Protein AF-A0A2T6K8R7-F1 (afdb_monomer_lite)

Sequence (110 aa):
MALVTLLEYLTNKKLKHNLVVGDNIVLHDVTLNFYEINTESCWIHTDQKHEVKLDLTKFKKMTFDAAVFEATNSVEMIRCIIELEEDKPYNAYLETANGGFIAGFYRIGK

pLDDT: mean 91.72, std 6.51, range [59.75, 97.44]

Structure (mmCIF, N/CA/C/O backbone):
data_AF-A0A2T6K8R7-F1
#
_entry.id   AF-A0A2T6K8R7-F1
#
loop_
_atom_site.group_PDB
_atom_site.id
_atom_site.type_symbol
_atom_site.label_atom_id
_atom_site.label_alt_id
_atom_site.label_comp_id
_atom_site.label_asym_id
_atom_site.label_entity_id
_atom_site.label_seq_id
_atom_site.pdbx_PDB_ins_code
_atom_site.Cartn_x
_atom_site.Cartn_y
_atom_site.Cartn_z
_atom_site.occupancy
_atom_site.B_iso_or_equiv
_atom_site.auth_seq_id
_atom_site.auth_comp_id
_atom_site.auth_asym_id
_atom_site.auth_atom_id
_atom_site.pdbx_PDB_model_num
ATOM 1 N N . MET A 1 1 ? 7.565 10.013 -2.277 1.00 84.06 1 MET A N 1
ATOM 2 C CA . MET A 1 1 ? 7.249 8.878 -3.182 1.00 84.06 1 MET A CA 1
ATOM 3 C C . MET A 1 1 ? 5.778 8.538 -3.007 1.00 84.06 1 MET A C 1
ATOM 5 O O . MET A 1 1 ? 5.311 8.652 -1.881 1.00 84.06 1 MET A O 1
ATOM 9 N N . ALA A 1 2 ? 5.060 8.136 -4.064 1.00 92.69 2 ALA A N 1
ATOM 10 C CA . ALA A 1 2 ? 3.619 7.852 -3.970 1.00 92.69 2 ALA A CA 1
ATOM 11 C C . ALA A 1 2 ? 3.283 6.842 -2.854 1.00 92.69 2 ALA A C 1
ATOM 13 O O . ALA A 1 2 ? 2.445 7.130 -2.005 1.00 92.69 2 ALA A O 1
ATOM 14 N N . LEU A 1 3 ? 4.024 5.728 -2.774 1.00 95.12 3 LEU A N 1
ATOM 15 C CA . LEU A 1 3 ? 3.857 4.727 -1.714 1.00 95.12 3 LEU A CA 1
ATOM 16 C C . LEU A 1 3 ? 4.002 5.317 -0.300 1.00 95.12 3 LEU A C 1
ATOM 18 O O . LEU A 1 3 ? 3.155 5.062 0.545 1.00 95.12 3 LEU A O 1
ATOM 22 N N . VAL A 1 4 ? 5.030 6.136 -0.045 1.00 95.44 4 VAL A N 1
ATOM 23 C CA . VAL A 1 4 ? 5.238 6.783 1.271 1.00 95.44 4 VAL A CA 1
ATOM 24 C C . VAL A 1 4 ? 4.002 7.574 1.675 1.00 95.44 4 VAL A C 1
ATOM 26 O O . VAL A 1 4 ? 3.486 7.404 2.770 1.00 95.44 4 VAL A O 1
ATOM 29 N N . THR A 1 5 ? 3.481 8.380 0.754 1.00 96.31 5 THR A N 1
ATOM 30 C CA . THR A 1 5 ? 2.306 9.213 1.003 1.00 96.31 5 THR A CA 1
ATOM 31 C C . THR A 1 5 ? 1.049 8.378 1.277 1.00 96.31 5 THR A C 1
ATOM 33 O O . THR A 1 5 ? 0.270 8.739 2.157 1.00 96.31 5 THR A O 1
ATOM 36 N N . LEU A 1 6 ? 0.869 7.232 0.601 1.00 96.00 6 LEU A N 1
ATOM 37 C CA . LEU A 1 6 ? -0.190 6.279 0.957 1.00 96.00 6 LEU A CA 1
ATOM 38 C C . LEU A 1 6 ? -0.005 5.746 2.383 1.00 96.00 6 LEU A C 1
ATOM 40 O O . LEU A 1 6 ? -0.939 5.785 3.178 1.00 96.00 6 LEU A O 1
ATOM 44 N N . LEU A 1 7 ? 1.190 5.253 2.713 1.00 96.81 7 LEU A N 1
ATOM 45 C CA . LEU A 1 7 ? 1.470 4.639 4.013 1.00 96.81 7 LEU A CA 1
ATOM 46 C C . LEU A 1 7 ? 1.307 5.636 5.165 1.00 96.81 7 LEU A C 1
ATOM 48 O O . LEU A 1 7 ? 0.728 5.287 6.195 1.00 96.81 7 LEU A O 1
ATOM 52 N N . GLU A 1 8 ? 1.746 6.883 4.986 1.00 96.62 8 GLU A N 1
ATOM 53 C CA . GLU A 1 8 ? 1.508 7.976 5.936 1.00 96.62 8 GLU A CA 1
ATOM 54 C C . GLU A 1 8 ? 0.015 8.220 6.137 1.00 96.62 8 GLU A C 1
ATOM 56 O O . GLU A 1 8 ? -0.443 8.303 7.276 1.00 96.62 8 GLU A O 1
ATOM 61 N N . TYR A 1 9 ? -0.758 8.298 5.051 1.00 95.38 9 TYR A N 1
ATOM 62 C CA . TYR A 1 9 ? -2.204 8.487 5.129 1.00 95.38 9 TYR A CA 1
ATOM 63 C C . TYR A 1 9 ? -2.882 7.346 5.898 1.00 95.38 9 TYR A C 1
ATOM 65 O O . TYR A 1 9 ? -3.627 7.606 6.846 1.00 95.38 9 TYR A O 1
ATOM 73 N N . LEU A 1 10 ? -2.575 6.091 5.550 1.00 96.19 10 LEU A N 1
ATOM 74 C CA . LEU A 1 10 ? -3.135 4.909 6.209 1.00 96.19 10 LEU A CA 1
ATOM 75 C C . LEU A 1 10 ? -2.776 4.857 7.702 1.00 96.19 10 LEU A C 1
ATOM 77 O O . LEU A 1 10 ? -3.654 4.596 8.526 1.00 96.19 10 LEU A O 1
ATOM 81 N N . THR A 1 11 ? -1.518 5.152 8.049 1.00 95.81 11 THR A N 1
ATOM 82 C CA . THR A 1 11 ? -1.020 5.165 9.436 1.00 95.81 11 THR A CA 1
ATOM 83 C C . THR A 1 11 ? -1.699 6.269 10.252 1.00 95.81 11 THR A C 1
ATOM 85 O O . THR A 1 11 ? -2.273 6.012 11.310 1.00 95.81 11 THR A O 1
ATOM 88 N N . ASN A 1 12 ? -1.715 7.502 9.737 1.00 96.00 12 ASN A N 1
ATOM 89 C CA . ASN A 1 12 ? -2.249 8.667 10.450 1.00 96.00 12 ASN A CA 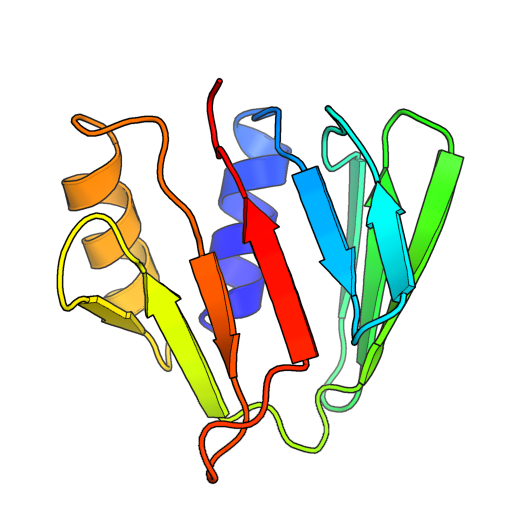1
ATOM 90 C C . ASN A 1 12 ? -3.762 8.581 10.669 1.00 96.00 12 ASN A C 1
ATOM 92 O O . ASN A 1 12 ? -4.270 8.985 11.715 1.00 96.00 12 ASN A O 1
ATOM 96 N N . LYS A 1 13 ? -4.494 8.052 9.685 1.00 94.62 13 LYS A N 1
ATOM 97 C CA . LYS A 1 13 ? -5.950 7.884 9.758 1.00 94.62 13 LYS A CA 1
ATOM 98 C C . LYS A 1 13 ? -6.368 6.557 10.396 1.00 94.62 13 LYS A C 1
ATOM 100 O O . LYS A 1 13 ? -7.560 6.362 10.618 1.00 94.62 13 LYS A O 1
ATOM 105 N N . LYS A 1 14 ? -5.416 5.663 10.697 1.00 95.19 14 LYS A N 1
ATOM 106 C CA . LYS A 1 14 ? -5.652 4.308 11.226 1.00 95.19 14 LYS A CA 1
ATOM 107 C C . LYS A 1 14 ? -6.670 3.524 10.391 1.00 95.19 14 LYS A C 1
ATOM 109 O O . LYS A 1 14 ? -7.563 2.872 10.932 1.00 95.19 14 LYS A O 1
ATOM 114 N N . LEU A 1 15 ? -6.569 3.629 9.065 1.00 94.94 15 LEU A N 1
ATOM 115 C CA . LEU A 1 15 ? -7.538 3.008 8.162 1.00 94.94 15 LEU A CA 1
ATOM 116 C C . LEU A 1 15 ? -7.309 1.503 8.071 1.00 94.94 15 LEU A C 1
ATOM 118 O O . LEU A 1 15 ? -6.204 1.039 7.772 1.00 94.94 15 LEU A O 1
ATOM 122 N N . LYS A 1 16 ? -8.389 0.748 8.275 1.00 96.12 16 LYS A N 1
ATOM 123 C CA . LYS A 1 16 ? -8.401 -0.693 8.043 1.00 96.12 16 LYS A CA 1
ATOM 124 C C . LYS A 1 16 ? -8.348 -1.000 6.555 1.00 96.12 16 LYS A C 1
ATOM 126 O O . LYS A 1 16 ? -8.933 -0.283 5.742 1.00 96.12 16 LYS A O 1
ATOM 131 N N . HIS A 1 17 ? -7.626 -2.059 6.225 1.00 96.56 17 HIS A N 1
ATOM 132 C CA . HIS A 1 17 ? -7.482 -2.575 4.872 1.00 96.56 17 HIS A CA 1
ATOM 133 C C . HIS A 1 17 ? -7.019 -4.036 4.918 1.00 96.56 17 HIS A C 1
ATOM 135 O O . HIS A 1 17 ? -6.552 -4.530 5.944 1.00 96.56 17 HIS A O 1
ATOM 141 N N . ASN A 1 18 ? -7.129 -4.729 3.791 1.00 96.38 18 ASN A N 1
ATOM 142 C CA . ASN A 1 18 ? -6.418 -5.980 3.569 1.00 96.38 18 ASN A CA 1
ATOM 143 C C . ASN A 1 18 ? -5.103 -5.674 2.848 1.00 96.38 18 ASN A C 1
ATOM 145 O O . ASN A 1 18 ? -5.078 -4.840 1.943 1.00 96.38 18 ASN A O 1
ATOM 149 N N . LEU A 1 19 ? -4.033 -6.374 3.205 1.00 96.25 19 LEU A N 1
ATOM 150 C CA . LEU A 1 19 ? -2.746 -6.275 2.524 1.00 96.25 19 LEU A CA 1
ATOM 151 C C . LEU A 1 19 ? -2.475 -7.580 1.783 1.00 96.25 19 LEU A C 1
ATOM 153 O O . LEU A 1 19 ? -2.422 -8.641 2.400 1.00 96.25 19 LEU A O 1
ATOM 157 N N . VAL A 1 20 ? -2.294 -7.497 0.469 1.00 94.88 20 VAL A N 1
ATOM 158 C CA . VAL A 1 20 ? -1.896 -8.628 -0.374 1.00 94.88 20 VAL A CA 1
ATOM 159 C C . VAL A 1 20 ? -0.479 -8.388 -0.867 1.00 94.88 20 VAL A C 1
ATOM 161 O O . VAL A 1 20 ? -0.190 -7.305 -1.373 1.00 94.88 20 VAL A O 1
ATOM 164 N N . VAL A 1 21 ? 0.398 -9.380 -0.732 1.00 90.94 21 VAL A N 1
ATOM 165 C CA . VAL A 1 21 ? 1.793 -9.306 -1.188 1.00 90.94 21 VAL A CA 1
ATOM 166 C C . VAL A 1 21 ? 2.118 -10.509 -2.057 1.00 90.94 21 VAL A C 1
ATOM 168 O O . VAL A 1 21 ? 2.004 -11.656 -1.611 1.00 90.94 21 VAL A O 1
ATOM 171 N N . GLY A 1 22 ? 2.539 -10.237 -3.295 1.00 79.44 22 GLY A N 1
ATOM 172 C CA . GLY A 1 22 ? 2.671 -11.264 -4.325 1.00 79.44 22 GLY A CA 1
ATOM 173 C C . GLY A 1 22 ? 1.378 -12.070 -4.506 1.00 79.44 22 GLY A C 1
ATOM 174 O O . GLY A 1 22 ? 0.282 -11.545 -4.319 1.00 79.44 22 GLY A O 1
ATOM 175 N N . ASP A 1 23 ? 1.521 -13.357 -4.826 1.00 73.50 23 ASP A N 1
ATOM 176 C CA . ASP A 1 23 ? 0.383 -14.218 -5.186 1.00 73.50 23 ASP A CA 1
ATOM 177 C C . ASP A 1 23 ? -0.238 -14.986 -4.004 1.00 73.50 23 ASP A C 1
ATOM 179 O O . ASP A 1 23 ? -1.289 -15.599 -4.161 1.00 73.50 23 ASP A O 1
ATOM 183 N N . ASN A 1 24 ? 0.398 -14.995 -2.824 1.00 76.56 24 ASN A N 1
ATOM 184 C CA . ASN A 1 24 ? 0.083 -15.988 -1.782 1.00 76.56 24 ASN A CA 1
ATOM 185 C C . ASN A 1 24 ? -0.125 -15.432 -0.368 1.00 76.56 24 ASN A C 1
ATOM 187 O O . ASN A 1 24 ? -0.624 -16.158 0.491 1.00 76.56 24 ASN A O 1
ATOM 191 N N . ILE A 1 25 ? 0.269 -14.188 -0.083 1.00 87.06 25 ILE A N 1
ATOM 192 C CA . ILE A 1 25 ? 0.171 -13.634 1.273 1.00 87.06 25 ILE A CA 1
ATOM 193 C C . ILE A 1 25 ? -0.972 -12.632 1.310 1.00 87.06 25 ILE A C 1
ATOM 195 O O . ILE A 1 25 ? -0.904 -11.596 0.654 1.00 87.06 25 ILE A O 1
ATOM 199 N N . VAL A 1 26 ? -1.995 -12.932 2.110 1.00 93.56 26 VAL A N 1
ATOM 200 C CA . VAL A 1 26 ? -3.124 -12.036 2.371 1.00 93.56 26 VAL A CA 1
ATOM 201 C C . VAL A 1 26 ? -3.255 -11.826 3.874 1.00 93.56 26 VAL A C 1
ATOM 203 O O . VAL A 1 26 ? -3.473 -12.772 4.627 1.00 93.56 26 VAL A O 1
ATOM 206 N N . LEU A 1 27 ? -3.130 -10.575 4.307 1.00 95.50 27 LEU A N 1
ATOM 207 C CA . LEU A 1 27 ? -3.419 -10.141 5.668 1.00 95.50 27 LEU A CA 1
ATOM 208 C C . LEU A 1 27 ? -4.768 -9.427 5.675 1.00 95.50 27 LEU A C 1
ATOM 210 O O . LEU A 1 27 ? -4.998 -8.525 4.868 1.00 95.50 27 LEU A O 1
ATOM 214 N N . HIS A 1 28 ? -5.656 -9.826 6.580 1.00 95.69 28 HI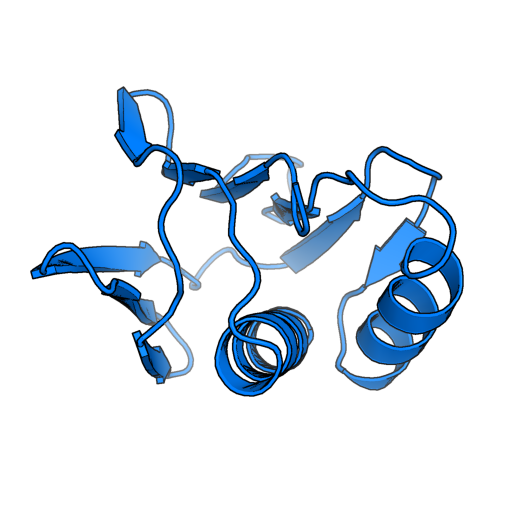S A N 1
ATOM 215 C CA . HIS A 1 28 ? -7.032 -9.341 6.607 1.00 95.69 28 HIS A CA 1
ATOM 216 C C . HIS A 1 28 ? -7.267 -8.309 7.710 1.00 95.69 28 HIS A C 1
ATOM 218 O O . HIS A 1 28 ? -6.882 -8.522 8.860 1.00 95.69 28 HIS A O 1
ATOM 224 N N . ASP A 1 29 ? -7.967 -7.229 7.356 1.00 95.56 29 ASP A N 1
ATOM 225 C CA . ASP A 1 29 ? -8.463 -6.196 8.272 1.00 95.56 29 ASP A CA 1
ATOM 226 C C . ASP A 1 29 ? -7.397 -5.641 9.228 1.00 95.56 29 ASP A C 1
ATOM 228 O O . ASP A 1 29 ? -7.646 -5.429 10.419 1.00 95.56 29 ASP A O 1
ATOM 232 N N . VAL A 1 30 ? -6.204 -5.403 8.686 1.00 96.44 30 VAL A N 1
ATOM 233 C CA . VAL A 1 30 ? -5.065 -4.837 9.408 1.00 96.44 30 VAL A CA 1
ATOM 234 C C . VAL A 1 30 ? -5.120 -3.313 9.405 1.00 96.44 30 VAL A C 1
ATOM 236 O O . VAL A 1 30 ? -5.683 -2.686 8.503 1.00 96.44 30 VAL A O 1
ATOM 239 N N . THR A 1 31 ? -4.485 -2.705 10.402 1.00 96.88 31 THR A N 1
ATOM 240 C CA . THR A 1 31 ? -4.079 -1.297 10.358 1.00 96.88 31 THR A CA 1
ATOM 241 C C . THR A 1 31 ? -2.555 -1.195 10.359 1.00 96.88 31 THR A C 1
ATOM 243 O O . THR A 1 31 ? -1.851 -2.039 10.918 1.00 96.88 31 THR A O 1
ATOM 246 N N . LEU A 1 32 ? -2.033 -0.168 9.689 1.00 96.12 32 LEU A N 1
ATOM 247 C CA . LEU A 1 32 ? -0.603 0.135 9.679 1.00 96.12 32 LEU A CA 1
ATOM 248 C C . LEU A 1 32 ? -0.217 0.782 11.013 1.00 96.12 32 LEU A C 1
ATOM 250 O O . LEU A 1 32 ? -0.773 1.819 11.374 1.00 96.12 32 LEU A O 1
ATOM 254 N N . ASN A 1 33 ? 0.739 0.180 11.724 1.00 94.81 33 ASN A N 1
ATOM 255 C CA . ASN A 1 33 ? 1.325 0.765 12.931 1.00 94.81 33 ASN A CA 1
ATOM 256 C C . ASN A 1 33 ? 2.450 1.733 12.566 1.00 94.81 33 ASN A C 1
ATOM 258 O O . ASN A 1 33 ? 2.439 2.892 12.970 1.00 94.81 33 ASN A O 1
ATOM 262 N N . PHE A 1 34 ? 3.435 1.233 11.823 1.00 95.88 34 PHE A N 1
ATOM 263 C CA . PHE A 1 34 ? 4.545 2.014 11.298 1.00 95.88 34 PHE A CA 1
ATOM 264 C C . PHE A 1 34 ? 5.140 1.313 10.078 1.00 95.88 34 PHE A C 1
ATOM 266 O O . PHE A 1 34 ? 4.838 0.150 9.789 1.00 95.88 34 PHE A O 1
ATOM 273 N N . TYR A 1 35 ? 5.986 2.038 9.359 1.00 97.00 35 TYR A N 1
ATOM 274 C CA . TYR A 1 35 ? 6.728 1.510 8.231 1.00 97.00 35 TYR A CA 1
ATOM 275 C C . TYR A 1 35 ? 8.144 2.087 8.223 1.00 97.00 35 TYR A C 1
ATOM 277 O O . TYR A 1 35 ? 8.377 3.206 8.680 1.00 97.00 35 TYR A O 1
ATOM 285 N N . GLU A 1 36 ? 9.077 1.327 7.668 1.00 96.81 36 GLU A N 1
ATOM 286 C CA . GLU A 1 36 ? 10.435 1.774 7.374 1.00 96.81 36 GLU A CA 1
ATOM 287 C C . GLU A 1 36 ? 10.663 1.649 5.874 1.00 96.81 36 GLU A C 1
ATOM 289 O O . GLU A 1 36 ? 10.196 0.702 5.235 1.00 96.81 36 GLU A O 1
ATOM 294 N N . ILE A 1 37 ? 11.347 2.616 5.272 1.00 95.81 37 ILE A N 1
ATOM 295 C CA . ILE A 1 37 ? 11.513 2.631 3.824 1.00 95.81 37 ILE A CA 1
ATOM 296 C C . ILE A 1 37 ? 12.871 3.174 3.418 1.00 95.81 37 ILE A C 1
ATOM 298 O O . ILE A 1 37 ? 13.376 4.145 3.978 1.00 95.81 37 ILE A O 1
ATOM 302 N N . ASN A 1 38 ? 13.449 2.537 2.409 1.00 94.25 38 ASN A N 1
ATOM 303 C CA . ASN A 1 38 ? 14.627 3.011 1.704 1.00 94.25 38 ASN A CA 1
ATOM 304 C C . ASN A 1 38 ? 14.393 2.897 0.190 1.00 94.25 38 ASN A C 1
ATOM 306 O O . ASN A 1 38 ? 13.269 2.693 -0.267 1.00 94.25 38 ASN A O 1
ATOM 310 N N . THR A 1 39 ? 15.447 3.073 -0.601 1.00 88.81 39 THR A N 1
ATOM 311 C CA . THR A 1 39 ? 15.358 3.064 -2.066 1.00 88.81 39 THR A CA 1
ATOM 312 C C . THR A 1 39 ? 15.003 1.701 -2.659 1.00 88.81 39 THR A C 1
ATOM 314 O O . THR A 1 39 ? 14.502 1.653 -3.776 1.00 88.81 39 THR A O 1
ATOM 317 N N . GLU A 1 40 ? 15.253 0.603 -1.943 1.00 94.38 40 GLU A N 1
ATOM 318 C CA . GLU A 1 40 ? 15.121 -0.765 -2.465 1.00 94.38 40 GLU A CA 1
ATOM 319 C C . GLU A 1 40 ? 14.025 -1.571 -1.772 1.00 94.38 40 GLU A C 1
ATOM 321 O O . GLU A 1 40 ? 13.566 -2.577 -2.304 1.00 94.38 40 GLU A O 1
ATOM 326 N N . SER A 1 41 ? 13.598 -1.168 -0.577 1.00 96.31 41 SER A N 1
ATOM 327 C CA . SER A 1 41 ? 12.680 -1.957 0.236 1.00 96.31 41 SER A CA 1
ATOM 328 C C . SER A 1 41 ? 11.790 -1.106 1.129 1.00 96.31 41 SER A C 1
ATOM 330 O O . SER A 1 41 ? 12.172 -0.019 1.569 1.00 96.31 41 SER A O 1
ATOM 332 N N . CYS A 1 42 ? 10.610 -1.645 1.426 1.00 96.75 42 CYS A N 1
ATOM 333 C CA . CYS A 1 42 ? 9.701 -1.122 2.437 1.00 96.75 42 CYS A CA 1
ATOM 334 C C . CYS A 1 42 ? 9.336 -2.230 3.420 1.00 96.75 42 CYS A C 1
ATOM 336 O O . CYS A 1 42 ? 8.929 -3.315 3.012 1.00 96.75 42 CYS A O 1
ATOM 338 N N . TRP A 1 43 ? 9.491 -1.947 4.706 1.00 97.19 43 TRP A N 1
ATOM 339 C CA . TRP A 1 43 ? 9.039 -2.789 5.801 1.00 97.19 43 TRP A CA 1
ATOM 340 C C . TRP A 1 43 ? 7.756 -2.209 6.376 1.00 97.19 43 TRP A C 1
ATOM 342 O O . TRP A 1 43 ? 7.695 -1.027 6.702 1.00 97.19 43 TRP A O 1
ATOM 352 N N . ILE A 1 44 ? 6.733 -3.044 6.487 1.00 96.69 44 ILE A N 1
ATOM 353 C CA . ILE A 1 44 ? 5.409 -2.697 6.989 1.00 96.69 44 ILE A CA 1
ATOM 354 C C . ILE A 1 44 ? 5.154 -3.502 8.258 1.00 96.69 44 ILE A C 1
ATOM 356 O O . ILE A 1 44 ? 5.221 -4.732 8.238 1.00 96.69 44 ILE A O 1
ATOM 360 N N . HIS A 1 45 ? 4.802 -2.801 9.335 1.00 97.44 45 HIS A N 1
ATOM 361 C CA . HIS A 1 45 ? 4.401 -3.400 10.601 1.00 97.44 45 HIS A CA 1
ATOM 362 C C . HIS A 1 45 ? 2.925 -3.103 10.864 1.00 97.44 45 HIS A C 1
ATOM 364 O O . HIS A 1 45 ? 2.474 -1.957 10.776 1.00 97.44 45 HIS A O 1
ATOM 370 N N . THR A 1 46 ? 2.163 -4.142 11.199 1.00 96.88 46 THR A N 1
ATOM 371 C CA . THR A 1 46 ? 0.711 -4.036 11.426 1.00 96.88 46 THR A CA 1
ATOM 372 C C . THR A 1 46 ? 0.349 -4.102 12.908 1.00 96.88 46 THR A C 1
ATOM 374 O O . THR A 1 46 ? 1.134 -4.565 13.740 1.00 96.88 46 THR A O 1
ATOM 377 N N . ASP A 1 47 ? -0.867 -3.679 13.247 1.00 96.56 47 ASP A N 1
ATOM 378 C CA . ASP A 1 47 ? -1.464 -3.823 14.584 1.00 96.56 47 ASP A CA 1
ATOM 379 C C . ASP A 1 47 ? -1.553 -5.276 15.069 1.00 96.56 47 ASP A C 1
ATOM 381 O O . ASP A 1 47 ? -1.502 -5.545 16.270 1.00 96.56 47 ASP A O 1
ATOM 385 N N . GLN A 1 48 ? -1.595 -6.221 14.134 1.00 96.69 48 GLN A N 1
ATOM 386 C CA . GLN A 1 48 ? -1.627 -7.657 14.398 1.00 96.69 48 GLN A CA 1
ATOM 387 C C . GLN A 1 48 ? -0.228 -8.294 14.516 1.00 96.69 48 GLN A C 1
ATOM 389 O O . GLN A 1 48 ? -0.111 -9.516 14.534 1.00 96.69 48 GLN A O 1
ATOM 394 N N . LYS A 1 49 ? 0.838 -7.486 14.642 1.00 95.81 49 LYS A N 1
ATOM 395 C CA . LYS A 1 49 ? 2.247 -7.924 14.770 1.00 95.81 49 LYS A CA 1
ATOM 396 C C . LYS A 1 49 ? 2.815 -8.645 13.542 1.00 95.81 49 LYS A C 1
ATOM 398 O O . LYS A 1 49 ? 3.844 -9.306 13.649 1.00 95.81 49 LYS A O 1
ATOM 403 N N . HIS A 1 50 ? 2.179 -8.512 12.380 1.00 95.06 50 HIS A N 1
ATOM 404 C CA . HIS A 1 50 ? 2.787 -8.963 11.131 1.00 95.06 50 HIS A CA 1
ATOM 405 C C . HIS A 1 50 ? 3.891 -8.003 10.701 1.00 95.06 50 HIS A C 1
ATOM 407 O O . HIS A 1 50 ? 3.721 -6.784 10.815 1.00 95.06 50 HIS A O 1
ATOM 413 N N . GLU A 1 51 ? 4.957 -8.570 10.142 1.00 95.00 51 GLU A N 1
ATOM 414 C CA . GLU A 1 51 ? 6.048 -7.847 9.496 1.00 95.00 51 GLU A CA 1
ATOM 415 C C . GLU A 1 51 ? 6.118 -8.269 8.034 1.00 95.00 51 GLU A C 1
ATOM 417 O O . GLU A 1 51 ? 6.210 -9.455 7.711 1.00 95.00 51 GLU A O 1
ATOM 422 N N . VAL A 1 52 ? 6.036 -7.291 7.141 1.00 94.44 52 VAL A N 1
ATOM 423 C CA . VAL A 1 52 ? 5.983 -7.514 5.700 1.00 94.44 52 VAL A CA 1
ATOM 424 C C . VAL A 1 52 ? 7.084 -6.709 5.041 1.00 94.44 52 VAL A C 1
ATOM 426 O O . VAL 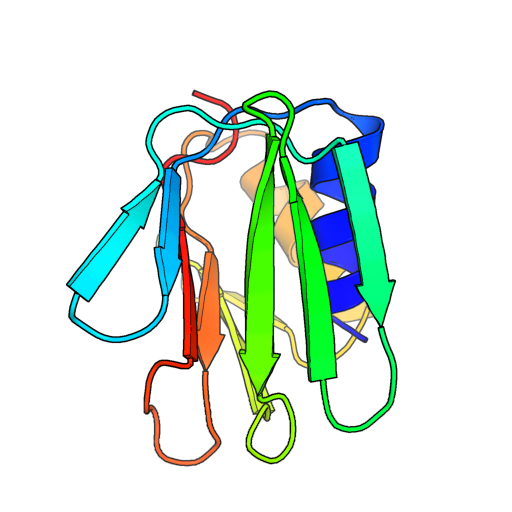A 1 52 ? 7.122 -5.489 5.171 1.00 94.44 52 VAL A O 1
ATOM 429 N N . LYS A 1 53 ? 7.953 -7.384 4.290 1.00 94.62 53 LYS A N 1
ATOM 430 C CA . LYS A 1 53 ? 8.993 -6.739 3.490 1.00 94.62 53 LYS A CA 1
ATOM 431 C C . LYS A 1 53 ? 8.607 -6.749 2.014 1.00 94.62 53 LYS A C 1
ATOM 433 O O . LYS A 1 53 ? 8.433 -7.813 1.426 1.00 94.62 53 LYS A O 1
ATOM 438 N N . LEU A 1 54 ? 8.521 -5.565 1.421 1.00 94.12 54 LEU A N 1
ATOM 439 C CA . LEU A 1 54 ? 8.285 -5.342 -0.001 1.00 94.12 54 LEU A CA 1
ATOM 440 C C . LEU A 1 54 ? 9.602 -5.011 -0.710 1.00 94.12 54 LEU A C 1
ATOM 442 O O . LEU A 1 54 ? 10.395 -4.214 -0.201 1.00 94.12 54 LEU A O 1
ATOM 446 N N . ASP A 1 55 ? 9.808 -5.591 -1.892 1.00 93.00 55 ASP A N 1
ATOM 447 C CA . ASP A 1 55 ? 10.888 -5.229 -2.815 1.00 93.00 55 ASP A CA 1
ATOM 448 C C . ASP A 1 55 ? 10.429 -4.068 -3.710 1.00 93.00 55 ASP A C 1
ATOM 450 O O . ASP A 1 55 ? 9.470 -4.192 -4.474 1.00 93.00 55 ASP A O 1
ATOM 454 N N . LEU A 1 56 ? 11.106 -2.926 -3.596 1.00 94.19 56 LEU A N 1
ATOM 455 C CA . LEU A 1 56 ? 10.818 -1.706 -4.346 1.00 94.19 56 LEU A CA 1
ATOM 456 C C . LEU A 1 56 ? 11.761 -1.486 -5.529 1.00 94.19 56 LEU A C 1
ATOM 458 O O . LEU A 1 56 ? 11.579 -0.516 -6.261 1.00 94.19 56 LEU A O 1
ATOM 462 N N . THR A 1 57 ? 12.731 -2.371 -5.775 1.00 94.00 57 THR A N 1
ATOM 463 C CA . THR A 1 57 ? 13.707 -2.203 -6.870 1.00 94.00 57 THR A CA 1
ATOM 464 C C . THR A 1 57 ? 13.049 -2.071 -8.245 1.00 94.00 57 THR A C 1
ATOM 466 O O . THR A 1 57 ? 13.604 -1.453 -9.153 1.00 94.00 57 THR A O 1
ATOM 469 N N . LYS A 1 58 ? 11.842 -2.626 -8.400 1.00 91.94 58 LYS A N 1
ATOM 470 C CA . LYS A 1 58 ? 11.042 -2.573 -9.630 1.00 91.94 58 LYS A CA 1
ATOM 471 C C . LYS A 1 58 ? 9.814 -1.670 -9.530 1.00 91.94 58 LYS A C 1
ATOM 473 O O . LYS A 1 58 ? 9.034 -1.638 -10.482 1.00 91.94 58 LYS A O 1
ATOM 478 N N . PHE A 1 59 ? 9.619 -0.966 -8.413 1.00 93.31 59 PHE A N 1
ATOM 479 C CA . PHE A 1 59 ? 8.465 -0.091 -8.222 1.00 93.31 59 PHE A CA 1
ATOM 480 C C . PHE A 1 59 ? 8.445 1.015 -9.278 1.00 93.31 59 PHE A C 1
ATOM 482 O O . PHE A 1 59 ? 9.448 1.692 -9.514 1.00 93.31 59 PHE A O 1
ATOM 489 N N . LYS A 1 60 ? 7.282 1.213 -9.906 1.00 93.75 60 LYS A N 1
ATOM 490 C CA . LYS A 1 60 ? 7.093 2.265 -10.904 1.00 93.75 60 LYS A CA 1
ATOM 491 C C . LYS A 1 60 ? 5.973 3.231 -10.555 1.00 93.75 60 LYS A C 1
ATOM 493 O O . LYS A 1 60 ? 6.169 4.438 -10.705 1.00 93.75 60 LYS A O 1
ATOM 498 N N . LYS A 1 61 ? 4.808 2.719 -10.160 1.00 93.38 61 LYS A N 1
ATOM 499 C CA . LYS A 1 61 ? 3.614 3.535 -9.922 1.00 93.38 61 LYS A CA 1
ATOM 500 C C . LYS A 1 61 ? 2.625 2.858 -8.981 1.00 93.38 61 LYS A C 1
ATOM 502 O O . LYS A 1 61 ? 2.685 1.649 -8.768 1.00 93.38 61 LYS A O 1
ATOM 507 N N . MET A 1 62 ? 1.730 3.671 -8.439 1.00 94.25 62 MET A N 1
ATOM 508 C CA . MET A 1 62 ? 0.507 3.247 -7.774 1.00 94.25 62 MET A CA 1
ATOM 509 C C . MET A 1 62 ? -0.673 3.420 -8.729 1.00 94.25 62 MET A C 1
ATOM 511 O O . MET A 1 62 ? -0.725 4.429 -9.432 1.00 94.25 62 MET A O 1
ATOM 515 N N . THR A 1 63 ? -1.626 2.498 -8.721 1.00 92.25 63 THR A N 1
ATOM 516 C CA . THR A 1 63 ? -2.914 2.618 -9.429 1.00 92.25 63 THR A CA 1
ATOM 517 C C . THR A 1 63 ? -4.073 2.373 -8.463 1.00 92.25 63 THR A C 1
ATOM 519 O O . THR A 1 63 ? -3.872 1.814 -7.381 1.00 92.25 63 THR A O 1
ATOM 522 N N . PHE A 1 64 ? -5.280 2.805 -8.831 1.00 90.25 64 PHE A N 1
ATOM 523 C CA . PHE A 1 64 ? -6.506 2.633 -8.042 1.00 90.25 64 PHE A CA 1
ATOM 524 C C . PHE A 1 64 ? -7.624 2.054 -8.913 1.00 90.25 64 PHE A C 1
ATOM 526 O O . PHE A 1 64 ? -7.608 2.225 -10.129 1.00 90.25 64 PHE A O 1
ATOM 533 N N . ASP A 1 65 ? -8.580 1.343 -8.312 1.00 82.38 65 ASP A N 1
ATOM 534 C CA . ASP A 1 65 ? -9.691 0.711 -9.044 1.00 82.38 65 ASP A CA 1
ATOM 535 C C . ASP A 1 65 ? -10.966 1.551 -9.114 1.00 82.38 65 ASP A C 1
ATOM 537 O O . ASP A 1 65 ? -11.712 1.437 -10.084 1.00 82.38 65 ASP A O 1
ATOM 541 N N . ALA A 1 66 ? -11.223 2.383 -8.104 1.00 66.06 66 ALA A N 1
ATOM 542 C CA . ALA A 1 66 ? -12.440 3.187 -8.025 1.00 66.06 66 ALA A CA 1
ATOM 543 C C . ALA A 1 66 ? -12.542 4.229 -9.160 1.00 66.06 66 ALA A C 1
ATOM 545 O O . ALA A 1 66 ? -13.641 4.644 -9.519 1.00 66.06 66 ALA A O 1
ATOM 546 N N . ALA A 1 67 ? -11.416 4.587 -9.787 1.00 59.75 67 ALA A N 1
ATOM 547 C CA . ALA A 1 67 ? -11.338 5.339 -11.037 1.00 59.75 67 ALA A CA 1
ATOM 548 C C . ALA A 1 67 ? -9.935 5.180 -11.650 1.00 59.75 67 ALA A C 1
ATOM 550 O O 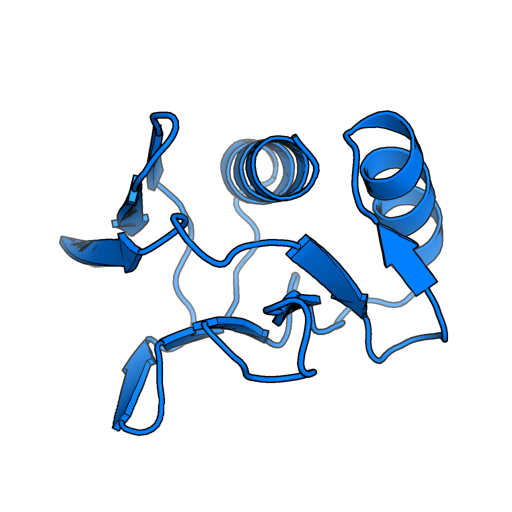. ALA A 1 67 ? -9.020 4.729 -10.965 1.00 59.75 67 ALA A O 1
ATOM 551 N N . VAL A 1 68 ? -9.761 5.516 -12.939 1.00 69.56 68 VAL A N 1
ATOM 552 C CA . VAL A 1 68 ? -8.491 5.391 -13.697 1.00 69.56 68 VAL A CA 1
ATOM 553 C C . VAL A 1 68 ? -7.462 6.420 -13.205 1.00 69.56 68 VAL A C 1
ATOM 555 O O . VAL A 1 68 ? -7.051 7.327 -13.927 1.00 69.56 68 VAL A O 1
ATOM 558 N N . PHE A 1 69 ? -7.078 6.305 -11.941 1.00 82.38 69 PHE A N 1
ATOM 559 C CA . PHE A 1 69 ? -6.121 7.159 -11.273 1.00 82.38 69 PHE A CA 1
ATOM 560 C C . PHE A 1 69 ? -4.812 6.409 -11.091 1.00 82.38 69 PHE A C 1
ATOM 562 O O . PHE A 1 69 ? -4.776 5.225 -10.743 1.00 82.38 69 PHE A O 1
ATOM 569 N N . GLU A 1 70 ? -3.718 7.124 -11.316 1.00 88.75 70 GLU A N 1
ATOM 570 C CA . GLU A 1 70 ? -2.375 6.631 -11.072 1.00 88.75 70 GLU A CA 1
ATOM 571 C C . GLU A 1 70 ? -1.525 7.708 -10.405 1.00 88.75 70 GLU A C 1
ATOM 573 O O . GLU A 1 70 ? -1.721 8.907 -10.610 1.00 88.75 70 GLU A O 1
ATOM 578 N N . ALA A 1 71 ? -0.571 7.267 -9.590 1.00 91.69 71 ALA A N 1
ATOM 579 C CA . ALA A 1 71 ? 0.356 8.142 -8.898 1.00 91.69 71 ALA A CA 1
ATOM 580 C C . ALA A 1 71 ? 1.775 7.574 -8.933 1.00 91.69 71 ALA A C 1
ATOM 582 O O . ALA A 1 71 ? 2.053 6.467 -8.474 1.00 91.69 71 ALA A O 1
ATOM 583 N N . THR A 1 72 ? 2.710 8.370 -9.437 1.00 91.75 72 THR A N 1
ATOM 584 C CA . THR A 1 72 ? 4.151 8.080 -9.435 1.00 91.75 72 THR A CA 1
ATOM 585 C C . THR A 1 72 ? 4.879 8.852 -8.336 1.00 91.75 72 THR A C 1
ATOM 587 O O . THR A 1 72 ? 5.912 8.421 -7.817 1.00 91.75 72 THR A O 1
ATOM 590 N N . ASN A 1 73 ? 4.317 9.988 -7.922 1.00 93.12 73 ASN A N 1
ATOM 591 C CA . ASN A 1 73 ? 4.881 10.876 -6.915 1.00 93.12 73 ASN A CA 1
ATOM 592 C C . ASN A 1 73 ? 3.849 11.270 -5.845 1.00 93.12 73 ASN A C 1
ATOM 594 O O . ASN A 1 73 ? 2.676 10.912 -5.901 1.00 93.12 73 ASN A O 1
ATOM 598 N N . SER A 1 74 ? 4.316 11.992 -4.827 1.00 94.06 74 SER A N 1
ATOM 599 C CA . SER A 1 74 ? 3.497 12.366 -3.671 1.00 94.06 74 SER A CA 1
ATOM 600 C C . SER A 1 74 ? 2.392 13.373 -4.008 1.00 94.06 74 SER A C 1
ATOM 602 O O . SER A 1 74 ? 1.328 13.308 -3.406 1.00 94.06 74 SER A O 1
ATOM 604 N N . VAL A 1 75 ? 2.600 14.273 -4.976 1.00 93.81 75 VAL A N 1
ATOM 605 C CA . VAL A 1 75 ? 1.586 15.272 -5.362 1.00 93.81 75 VAL A CA 1
ATOM 606 C C . VAL A 1 75 ? 0.407 14.595 -6.057 1.00 93.81 75 VAL A C 1
ATOM 608 O O . VAL A 1 75 ? -0.742 14.857 -5.711 1.00 93.81 75 VAL A O 1
ATOM 611 N N . GLU A 1 76 ? 0.689 13.691 -6.996 1.00 93.12 76 GLU A N 1
ATOM 612 C CA . GLU A 1 76 ? -0.328 12.858 -7.653 1.00 93.12 76 GLU A CA 1
ATOM 613 C C . GLU A 1 76 ? -1.071 11.985 -6.639 1.00 93.12 76 GLU A C 1
ATOM 615 O O . GLU A 1 76 ? -2.298 11.933 -6.652 1.00 93.12 76 GLU A O 1
ATOM 620 N N . MET A 1 77 ? -0.341 11.371 -5.701 1.00 94.44 77 MET A N 1
ATOM 621 C CA . MET A 1 77 ? -0.928 10.532 -4.656 1.00 94.44 77 MET A CA 1
ATOM 622 C C . MET A 1 77 ? -1.913 11.307 -3.771 1.00 94.44 77 MET A C 1
ATOM 624 O O . MET A 1 77 ? -2.992 10.803 -3.475 1.00 94.44 77 MET A O 1
ATOM 628 N N . ILE A 1 78 ? -1.566 12.533 -3.359 1.00 92.50 78 ILE A N 1
ATOM 629 C CA . ILE A 1 78 ? -2.455 13.381 -2.547 1.00 92.50 78 ILE A CA 1
ATOM 630 C C . ILE A 1 78 ? -3.757 13.669 -3.296 1.00 92.50 78 ILE A C 1
ATOM 632 O O . ILE A 1 78 ? -4.825 13.565 -2.701 1.00 92.50 78 ILE A O 1
ATOM 636 N N . ARG A 1 79 ? -3.680 13.998 -4.593 1.00 90.62 79 ARG A N 1
ATOM 637 C CA . ARG A 1 79 ? -4.875 14.237 -5.420 1.00 90.62 79 ARG A CA 1
ATOM 638 C C . ARG A 1 79 ? -5.764 12.998 -5.476 1.00 90.62 79 ARG A C 1
ATOM 640 O O . ARG A 1 79 ? -6.947 13.109 -5.184 1.00 90.62 79 ARG A O 1
ATOM 647 N N . CYS A 1 80 ? -5.170 11.830 -5.733 1.00 90.56 80 CYS A N 1
ATOM 648 C CA . CYS A 1 80 ? -5.900 10.561 -5.739 1.00 90.56 80 CYS A CA 1
ATOM 649 C C . CYS A 1 80 ? -6.602 10.313 -4.396 1.00 90.56 80 CYS A C 1
ATOM 651 O O . CYS A 1 80 ? -7.774 9.972 -4.374 1.00 90.56 80 CYS A O 1
ATOM 653 N N . ILE A 1 81 ? -5.916 10.518 -3.264 1.00 90.19 81 ILE A N 1
ATOM 654 C CA . ILE A 1 81 ? -6.506 10.304 -1.931 1.00 90.19 81 ILE A CA 1
ATOM 655 C C . ILE A 1 81 ? -7.697 11.233 -1.679 1.00 90.19 81 ILE A C 1
ATOM 657 O O . ILE A 1 81 ? -8.688 10.775 -1.122 1.00 90.19 81 ILE A O 1
ATOM 661 N N . ILE A 1 82 ? -7.594 12.513 -2.050 1.00 89.69 82 ILE A N 1
ATOM 662 C CA . ILE A 1 82 ? -8.674 13.492 -1.845 1.00 89.69 82 ILE A CA 1
ATOM 663 C C . ILE A 1 82 ? -9.914 13.085 -2.639 1.00 89.69 82 ILE A C 1
ATOM 665 O O . ILE A 1 82 ? -11.008 13.089 -2.089 1.00 89.69 82 ILE A O 1
ATOM 669 N N . GLU A 1 83 ? -9.736 12.707 -3.904 1.00 87.06 83 GLU A N 1
ATOM 670 C CA . GLU A 1 83 ? -10.848 12.293 -4.764 1.00 87.06 83 GLU A CA 1
ATOM 671 C C . GLU A 1 83 ? -11.474 10.975 -4.278 1.00 87.06 83 GLU A C 1
ATOM 673 O O . GLU A 1 83 ? -12.690 10.852 -4.223 1.00 87.06 83 GLU A O 1
ATOM 678 N N . LEU A 1 84 ? -10.658 10.020 -3.824 1.00 86.19 84 LEU A N 1
ATOM 679 C CA . LEU A 1 84 ? -11.117 8.713 -3.344 1.00 86.19 84 LEU A CA 1
ATOM 680 C C . LEU A 1 84 ? -11.677 8.720 -1.913 1.00 86.19 84 LEU A C 1
ATOM 682 O O . LEU A 1 84 ? -12.222 7.712 -1.460 1.00 86.19 84 LEU A O 1
ATOM 686 N N . GLU A 1 85 ? -11.509 9.804 -1.149 1.00 82.81 85 GLU A N 1
ATOM 687 C CA . GLU A 1 85 ? -11.942 9.847 0.250 1.00 82.81 85 GLU A CA 1
ATOM 688 C C . GLU A 1 85 ? -13.469 9.758 0.392 1.00 82.81 85 GLU A C 1
ATOM 690 O O . GLU A 1 85 ? -13.944 9.173 1.371 1.00 82.81 85 GLU A O 1
ATOM 695 N N . GLU A 1 86 ? -14.208 10.268 -0.597 1.00 82.00 86 GLU A N 1
ATOM 696 C CA . GLU A 1 86 ? -15.673 10.199 -0.672 1.00 82.00 86 GLU A CA 1
ATOM 697 C C . GLU A 1 86 ? -16.181 8.839 -1.191 1.00 82.00 86 GLU A C 1
ATOM 699 O O . GLU A 1 86 ? -17.290 8.434 -0.850 1.00 82.00 86 GLU A O 1
ATOM 704 N N . ASP A 1 87 ? -15.335 8.085 -1.904 1.00 83.31 87 ASP A N 1
ATOM 705 C CA . ASP A 1 87 ? -15.674 6.824 -2.584 1.00 83.31 87 ASP A CA 1
ATOM 706 C C . ASP A 1 87 ? -15.105 5.575 -1.881 1.00 83.31 87 ASP A C 1
ATOM 708 O O . ASP A 1 87 ? -14.803 4.549 -2.496 1.00 83.31 87 ASP A O 1
ATOM 712 N N . LYS A 1 88 ? -14.937 5.627 -0.555 1.00 84.62 88 LYS A N 1
ATOM 713 C CA . LYS A 1 88 ? -14.517 4.447 0.218 1.00 84.62 88 LYS A CA 1
ATOM 714 C C . LYS A 1 88 ? -15.594 3.342 0.177 1.00 84.62 88 LYS A C 1
ATOM 716 O O . LYS A 1 88 ? -16.780 3.637 0.324 1.00 84.62 88 LYS A O 1
ATOM 721 N N . PRO A 1 89 ? -15.204 2.053 0.114 1.00 91.44 89 PRO A N 1
ATOM 722 C CA . PRO A 1 89 ? -13.830 1.563 0.105 1.00 91.44 89 PRO A CA 1
ATOM 723 C C . PRO A 1 89 ? -13.236 1.498 -1.309 1.00 91.44 89 PRO A C 1
ATOM 725 O O . PRO A 1 89 ? -13.909 1.091 -2.250 1.00 91.44 89 PRO A O 1
ATOM 728 N N . TYR A 1 90 ? -11.938 1.771 -1.420 1.00 92.00 90 TYR A N 1
ATOM 729 C CA . TYR A 1 90 ? -11.173 1.646 -2.666 1.00 92.00 90 TYR A CA 1
ATOM 730 C C . TYR A 1 90 ? -9.964 0.719 -2.491 1.00 92.00 90 TYR A C 1
ATOM 732 O O . TYR A 1 90 ? -9.561 0.398 -1.365 1.00 92.00 90 TYR A O 1
ATOM 740 N N . ASN A 1 91 ? -9.377 0.289 -3.605 1.00 93.62 91 ASN A N 1
ATOM 741 C CA . ASN A 1 91 ? -8.148 -0.491 -3.638 1.00 93.62 91 ASN A CA 1
ATOM 742 C C . ASN A 1 91 ? -7.002 0.344 -4.226 1.00 93.62 91 ASN A C 1
ATOM 744 O O . ASN A 1 91 ? -7.207 1.182 -5.102 1.00 93.62 91 ASN A O 1
ATOM 748 N N . ALA A 1 92 ? -5.786 0.098 -3.745 1.00 94.44 92 ALA A N 1
ATOM 749 C CA . ALA A 1 92 ? -4.565 0.686 -4.282 1.00 94.44 92 ALA A CA 1
ATOM 750 C C . ALA A 1 92 ? -3.551 -0.415 -4.607 1.00 94.44 92 ALA A C 1
ATOM 752 O O . ALA A 1 92 ? -3.303 -1.295 -3.779 1.00 94.44 92 ALA A O 1
ATOM 753 N N . TYR A 1 93 ? -2.933 -0.347 -5.783 1.00 94.44 93 TYR A N 1
ATOM 754 C CA . TYR A 1 93 ? -2.028 -1.375 -6.294 1.00 94.44 93 TYR A CA 1
ATOM 755 C C . TYR A 1 93 ? -0.632 -0.797 -6.502 1.00 94.44 93 TYR A C 1
ATOM 757 O O . TYR A 1 93 ? -0.472 0.259 -7.107 1.00 94.44 93 TYR A O 1
ATOM 765 N N . LEU A 1 94 ? 0.379 -1.491 -5.987 1.00 95.00 94 LEU A N 1
ATOM 766 C CA . LEU A 1 94 ? 1.793 -1.174 -6.144 1.00 95.00 94 LEU A CA 1
ATOM 767 C C . LEU A 1 94 ? 2.336 -1.961 -7.342 1.00 95.00 94 LEU A C 1
ATOM 769 O O . LEU A 1 94 ? 2.461 -3.186 -7.272 1.00 95.00 94 LEU A O 1
ATOM 773 N N . GLU A 1 95 ? 2.663 -1.268 -8.432 1.00 93.50 95 GLU A N 1
ATOM 774 C CA . GLU A 1 95 ? 2.965 -1.889 -9.725 1.00 93.50 95 GLU A CA 1
ATOM 775 C C . GLU A 1 95 ? 4.401 -1.648 -10.205 1.00 93.50 95 GLU A C 1
ATOM 777 O O . GLU A 1 95 ? 5.038 -0.617 -9.940 1.00 93.50 95 GLU A O 1
ATOM 782 N N . THR A 1 96 ? 4.897 -2.608 -10.981 1.00 92.88 96 THR A N 1
ATOM 783 C CA . THR A 1 96 ? 6.147 -2.523 -11.733 1.00 92.88 96 THR A CA 1
ATOM 784 C C . THR A 1 96 ? 5.939 -1.891 -13.112 1.00 92.88 96 THR A C 1
ATOM 786 O O . THR A 1 96 ? 4.826 -1.775 -13.620 1.00 92.88 96 THR A O 1
ATOM 789 N N . ALA A 1 97 ? 7.032 -1.515 -13.784 1.00 88.81 97 ALA A N 1
ATOM 790 C CA . ALA A 1 97 ? 6.969 -0.883 -15.108 1.00 88.81 97 ALA A CA 1
ATOM 791 C C . ALA A 1 97 ? 6.340 -1.758 -16.214 1.00 88.81 97 ALA A C 1
ATOM 793 O O . ALA A 1 97 ? 5.878 -1.224 -17.218 1.00 88.81 97 ALA A O 1
ATOM 794 N N . ASN A 1 98 ? 6.321 -3.081 -16.042 1.00 90.19 98 ASN A N 1
ATOM 795 C CA . ASN A 1 98 ? 5.704 -4.034 -16.968 1.00 90.19 98 ASN A CA 1
ATOM 796 C C . ASN A 1 98 ? 4.273 -4.443 -16.565 1.00 90.19 98 ASN A C 1
ATOM 798 O O . ASN A 1 98 ? 3.771 -5.429 -17.095 1.00 90.19 98 ASN A O 1
ATOM 802 N N . GLY A 1 99 ? 3.640 -3.728 -15.626 1.00 83.81 99 GLY A N 1
ATOM 803 C CA . GLY A 1 99 ? 2.291 -4.044 -15.137 1.00 83.81 99 GLY A CA 1
ATOM 804 C C . GLY A 1 99 ? 2.234 -5.254 -14.201 1.00 83.81 99 GLY A C 1
ATOM 805 O O . GLY A 1 99 ? 1.161 -5.791 -13.950 1.00 83.81 99 GLY A O 1
ATOM 806 N N . GLY A 1 100 ? 3.386 -5.712 -13.704 1.00 87.62 100 GLY A N 1
ATOM 807 C CA . GLY A 1 100 ? 3.452 -6.714 -12.648 1.00 87.62 100 GLY A CA 1
ATOM 808 C C . GLY A 1 100 ? 3.073 -6.107 -11.300 1.00 87.62 100 GLY A C 1
ATOM 809 O O . GLY A 1 100 ? 3.264 -4.916 -11.055 1.00 87.62 100 GLY A O 1
ATOM 810 N N . PHE A 1 101 ? 2.554 -6.942 -10.411 1.00 89.19 101 PHE A N 1
ATOM 811 C CA . PHE A 1 101 ? 2.060 -6.523 -9.109 1.00 89.19 101 PHE A CA 1
ATOM 812 C C . PHE A 1 101 ? 3.066 -6.861 -8.005 1.00 89.19 101 PHE A C 1
ATOM 814 O O . PHE A 1 101 ? 3.560 -7.985 -7.933 1.00 89.19 101 PHE A O 1
ATOM 821 N N . ILE A 1 102 ? 3.382 -5.885 -7.152 1.00 93.00 102 ILE A N 1
ATOM 822 C CA . ILE A 1 102 ? 4.255 -6.073 -5.984 1.00 93.00 102 ILE A CA 1
ATOM 823 C C . ILE A 1 102 ? 3.393 -6.357 -4.751 1.00 93.00 102 ILE A C 1
ATOM 825 O O . ILE A 1 102 ? 3.594 -7.347 -4.045 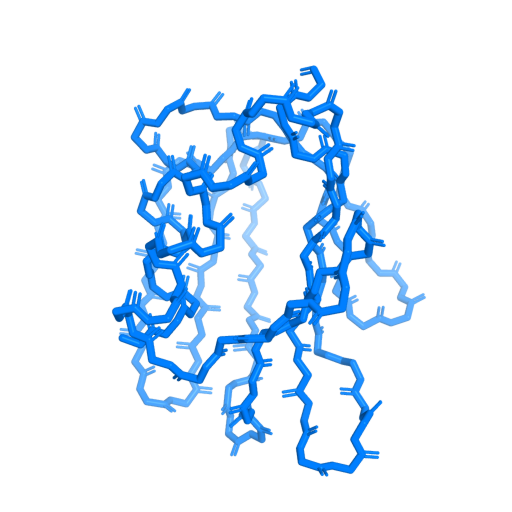1.00 93.00 102 ILE A O 1
ATOM 829 N N . ALA A 1 103 ? 2.435 -5.470 -4.488 1.00 95.06 103 ALA A N 1
ATOM 830 C CA . ALA A 1 103 ? 1.536 -5.543 -3.346 1.00 95.06 103 ALA A CA 1
ATOM 831 C C . ALA A 1 103 ? 0.288 -4.696 -3.587 1.00 95.06 103 ALA A C 1
ATOM 833 O O . ALA A 1 103 ? 0.293 -3.792 -4.420 1.00 95.06 103 ALA A O 1
ATOM 834 N N . GLY A 1 104 ? -0.772 -4.937 -2.824 1.00 95.00 104 GLY A N 1
ATOM 835 C CA . GLY A 1 104 ? -1.972 -4.116 -2.896 1.00 95.00 104 GLY A CA 1
ATOM 836 C C . GLY A 1 104 ? -2.687 -4.007 -1.573 1.00 95.00 104 GLY A C 1
ATOM 837 O O . GLY A 1 104 ? -2.681 -4.913 -0.740 1.00 95.00 104 GLY A O 1
ATOM 838 N N . PHE A 1 105 ? -3.303 -2.850 -1.422 1.00 95.69 105 PHE A N 1
ATOM 839 C CA . PHE A 1 105 ? -4.016 -2.404 -0.248 1.00 95.69 105 PHE A CA 1
ATOM 840 C C . PHE A 1 105 ? -5.487 -2.390 -0.626 1.00 95.69 105 PHE A C 1
ATOM 842 O O . PHE A 1 105 ? -5.945 -1.506 -1.347 1.00 95.69 105 PHE A O 1
ATOM 849 N N . TYR A 1 106 ? -6.208 -3.415 -0.195 1.00 94.94 106 TYR A N 1
ATOM 850 C CA . TYR A 1 106 ? -7.583 -3.635 -0.602 1.00 94.94 106 TYR A CA 1
ATOM 851 C C . TYR A 1 106 ? -8.553 -3.160 0.469 1.00 94.94 106 TYR A C 1
ATOM 853 O O . TYR A 1 106 ? -8.315 -3.328 1.666 1.00 94.94 106 TYR A O 1
ATOM 861 N N . ARG A 1 107 ? -9.702 -2.654 0.028 1.00 94.19 107 ARG A N 1
ATOM 862 C CA . ARG A 1 107 ? -10.816 -2.202 0.857 1.00 94.19 107 ARG A CA 1
ATOM 863 C C . ARG A 1 107 ? -10.380 -1.155 1.883 1.00 94.19 107 ARG A C 1
ATOM 865 O O . ARG A 1 107 ? -10.728 -1.258 3.057 1.00 94.19 107 ARG A O 1
ATOM 872 N N . ILE A 1 108 ? -9.593 -0.176 1.447 1.00 94.19 108 ILE A N 1
ATOM 873 C CA . ILE A 1 108 ? -9.098 0.894 2.312 1.00 94.19 108 ILE A CA 1
ATOM 874 C C . ILE A 1 108 ? -10.281 1.681 2.877 1.00 94.19 108 ILE A C 1
ATOM 876 O O . ILE A 1 108 ? -11.105 2.211 2.134 1.00 94.19 108 ILE A O 1
ATOM 880 N N . GLY A 1 109 ? -10.333 1.781 4.207 1.00 85.81 109 GLY A N 1
ATOM 881 C CA . GLY A 1 109 ? -11.351 2.554 4.917 1.00 85.81 109 GLY A CA 1
ATOM 882 C C . GLY A 1 109 ? -12.700 1.851 5.073 1.00 85.81 109 GLY A C 1
ATOM 883 O O . GLY A 1 109 ? -13.692 2.542 5.298 1.00 85.81 109 GLY A O 1
ATOM 884 N N . LYS A 1 110 ? -12.730 0.515 4.956 1.00 84.00 110 LYS A N 1
ATOM 885 C CA . LYS A 1 110 ? -13.862 -0.325 5.384 1.00 84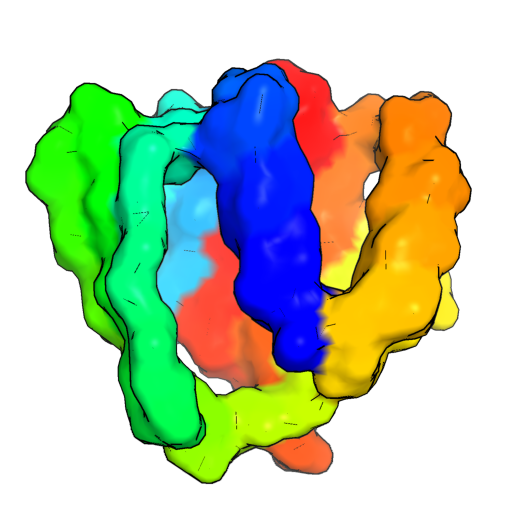.00 110 LYS A CA 1
ATOM 886 C C . LYS A 1 110 ? -14.138 -0.203 6.890 1.00 84.00 110 LYS A C 1
ATOM 888 O O . LYS A 1 110 ? -13.170 -0.038 7.670 1.00 84.00 110 LYS A O 1
#

Secondary structure (DSSP, 8-state):
-HHHHHHHHHHHHT--EEEEETTTEEEEEE-EEEEEE-SSEEEEEETT--EEEEE-TTEEEEEESSSS-EESSHHHHHHHHHHHTSS-SEEEEEEETTS-EEEEEEEET-

Foldseek 3Di:
DLVVLVLCVQQVVQWFWWKFFPDDDIDHRWGWPDWDDDQFWIWTATPVGDIDIFGCPQWAWKAKDVDGAIGRDNVSNVVVCVVCVVVFPIKMFGAGPVRDGGMITGRTRD

Radius of gyration: 12.56 Å; chains: 1; bounding box: 31×31×32 Å